Protein AF-0000000082379248 (afdb_homodimer)

Structure (mmCIF, N/CA/C/O backbone):
data_AF-0000000082379248-model_v1
#
loop_
_entity.id
_entity.type
_entity.pdbx_description
1 polymer 'Uncharacterized protein'
#
loop_
_atom_site.group_PDB
_atom_site.id
_atom_site.type_symbol
_atom_site.label_atom_id
_atom_site.label_alt_id
_atom_site.label_comp_id
_atom_site.label_asym_id
_atom_site.label_entity_id
_atom_site.label_seq_id
_atom_site.pdbx_PDB_ins_code
_atom_site.Cartn_x
_atom_site.Cartn_y
_atom_site.Cartn_z
_atom_site.occupancy
_atom_site.B_iso_or_equiv
_atom_site.auth_seq_id
_atom_site.auth_comp_id
_atom_site.auth_asym_id
_atom_site.auth_atom_id
_atom_site.pdbx_PDB_model_num
ATOM 1 N N . MET A 1 1 ? 7.043 -13.086 -3.545 1 47.09 1 MET A N 1
ATOM 2 C CA . MET A 1 1 ? 6.07 -12.195 -4.176 1 47.09 1 MET A CA 1
ATOM 3 C C . MET A 1 1 ? 4.898 -11.914 -3.238 1 47.09 1 MET A C 1
ATOM 5 O O . MET A 1 1 ? 4.379 -10.797 -3.201 1 47.09 1 MET A O 1
ATOM 9 N N . MET A 1 2 ? 4.715 -12.766 -2.354 1 65 2 MET A N 1
ATOM 10 C CA . MET A 1 2 ? 3.518 -12.797 -1.521 1 65 2 MET A CA 1
ATOM 11 C C . MET A 1 2 ? 3.549 -11.688 -0.476 1 65 2 MET A C 1
ATOM 13 O O . MET A 1 2 ? 2.584 -10.938 -0.331 1 65 2 MET A O 1
ATOM 17 N N . PRO A 1 3 ? 4.625 -11.523 -0.056 1 77.69 3 PRO A N 1
ATOM 18 C CA . PRO A 1 3 ? 4.609 -10.484 0.972 1 77.69 3 PRO A CA 1
ATOM 19 C C . PRO A 1 3 ? 4.426 -9.078 0.389 1 77.69 3 PRO A C 1
ATOM 21 O O . PRO A 1 3 ? 3.736 -8.25 0.983 1 77.69 3 PRO A O 1
ATOM 24 N N . TYR A 1 4 ? 4.812 -8.867 -0.821 1 87.56 4 TYR A N 1
ATOM 25 C CA . TYR A 1 4 ? 4.746 -7.566 -1.476 1 87.56 4 TYR A CA 1
ATOM 26 C C . TYR A 1 4 ? 3.301 -7.164 -1.753 1 87.56 4 TYR A C 1
ATOM 28 O O . TYR A 1 4 ? 2.891 -6.047 -1.442 1 87.56 4 TYR A O 1
ATOM 36 N N . VAL A 1 5 ? 2.525 -8.148 -2.141 1 91.19 5 VAL A N 1
ATOM 37 C CA . VAL A 1 5 ? 1.138 -7.879 -2.502 1 91.19 5 VAL A CA 1
ATOM 38 C C . VAL A 1 5 ? 0.341 -7.504 -1.255 1 91.19 5 VAL A C 1
ATOM 40 O O . VAL A 1 5 ? -0.488 -6.594 -1.29 1 91.19 5 VAL A O 1
ATOM 43 N N . VAL A 1 6 ? 0.658 -8.18 -0.212 1 94 6 VAL A N 1
ATOM 44 C CA . VAL A 1 6 ? -0.077 -7.961 1.03 1 94 6 VAL A CA 1
ATOM 45 C C . VAL A 1 6 ? 0.194 -6.555 1.555 1 94 6 VAL A C 1
ATOM 47 O O . VAL A 1 6 ? -0.718 -5.879 2.037 1 94 6 VAL A O 1
ATOM 50 N N . HIS A 1 7 ? 1.402 -6.145 1.441 1 96.25 7 HIS A N 1
ATOM 51 C CA . HIS A 1 7 ? 1.765 -4.816 1.925 1 96.25 7 HIS A CA 1
ATOM 52 C C . HIS A 1 7 ? 1.18 -3.725 1.032 1 96.25 7 HIS A C 1
ATOM 54 O O . HIS A 1 7 ? 0.817 -2.65 1.515 1 96.25 7 HIS A O 1
ATOM 60 N N . VAL A 1 8 ? 1.137 -3.992 -0.219 1 96.62 8 VAL A N 1
ATOM 61 C CA . VAL A 1 8 ? 0.514 -3.051 -1.146 1 96.62 8 VAL A CA 1
ATOM 62 C C . VAL A 1 8 ? -0.974 -2.92 -0.827 1 96.62 8 VAL A C 1
ATOM 64 O O . VAL A 1 8 ? -1.521 -1.815 -0.831 1 96.62 8 VAL A O 1
ATOM 67 N N . LEU A 1 9 ? -1.654 -4.062 -0.514 1 95.81 9 LEU A N 1
ATOM 68 C CA . LEU A 1 9 ? -3.07 -4.051 -0.166 1 95.81 9 LEU A CA 1
ATOM 69 C C . LEU A 1 9 ? -3.305 -3.299 1.141 1 95.81 9 LEU A C 1
ATOM 71 O O . LEU A 1 9 ? -4.32 -2.621 1.299 1 95.81 9 LEU A O 1
ATOM 75 N N . GLN A 1 10 ? -2.393 -3.42 2.043 1 96.25 10 GLN A N 1
ATOM 76 C CA . GLN A 1 10 ? -2.506 -2.707 3.312 1 96.25 10 GLN A CA 1
ATOM 77 C C . GLN A 1 10 ? -2.422 -1.198 3.105 1 96.25 10 GLN A C 1
ATOM 79 O O . GLN A 1 10 ? -3.141 -0.437 3.758 1 96.25 10 GLN A O 1
ATOM 84 N N . LEU A 1 11 ? -1.493 -0.799 2.184 1 97.06 11 LEU A N 1
ATOM 85 C CA . LEU A 1 11 ? -1.364 0.618 1.862 1 97.06 11 LEU A CA 1
ATOM 86 C C . LEU A 1 11 ? -2.66 1.159 1.265 1 97.06 11 LEU A C 1
ATOM 88 O O . LEU A 1 11 ? -3.119 2.238 1.646 1 97.06 11 LEU A O 1
ATOM 92 N N . ILE A 1 12 ? -3.258 0.431 0.427 1 96.5 12 ILE A N 1
ATOM 93 C CA . ILE A 1 12 ? -4.504 0.855 -0.204 1 96.5 12 ILE A CA 1
ATOM 94 C C . ILE A 1 12 ? -5.605 0.955 0.847 1 96.5 12 ILE A C 1
ATOM 96 O O . ILE A 1 12 ? -6.406 1.894 0.83 1 96.5 12 ILE A O 1
ATOM 100 N N . ASP A 1 13 ? -5.668 0.001 1.715 1 96 13 ASP A N 1
ATOM 101 C CA . ASP A 1 13 ? -6.68 -0.041 2.77 1 96 13 ASP A CA 1
ATOM 102 C C . ASP A 1 13 ? -6.609 1.207 3.645 1 96 13 ASP A C 1
ATOM 104 O O . ASP A 1 13 ? -7.637 1.825 3.936 1 96 13 ASP A O 1
ATOM 108 N N . VAL A 1 14 ? -5.367 1.603 4.055 1 95.06 14 VAL A N 1
ATOM 109 C CA . VAL A 1 14 ? -5.207 2.723 4.977 1 95.06 14 VAL A CA 1
ATOM 110 C C . VAL A 1 14 ? -5.434 4.039 4.234 1 95.06 14 VAL A C 1
ATOM 112 O O . VAL A 1 14 ? -5.863 5.031 4.832 1 95.06 14 VAL A O 1
ATOM 115 N N . VAL A 1 15 ? -5.234 4.109 2.916 1 94.94 15 VAL A N 1
ATOM 116 C CA . VAL A 1 15 ? -5.531 5.281 2.098 1 94.94 15 VAL A CA 1
ATOM 117 C C . VAL A 1 15 ? -7.031 5.566 2.131 1 94.94 15 VAL A C 1
ATOM 119 O O . VAL A 1 15 ? -7.449 6.719 2.266 1 94.94 15 VAL A O 1
ATOM 122 N N . PHE A 1 16 ? -7.781 4.488 2.057 1 91.12 16 PHE A N 1
ATOM 123 C CA . PHE A 1 16 ? -9.227 4.652 2.002 1 91.12 16 PHE A CA 1
ATOM 124 C C . PHE A 1 16 ? -9.789 4.953 3.387 1 91.12 16 PHE A C 1
ATOM 126 O O . PHE A 1 16 ? -10.867 5.543 3.512 1 91.12 16 PHE A O 1
ATOM 133 N N . LYS A 1 17 ? -9.078 4.59 4.332 1 92 17 LYS A N 1
ATOM 134 C CA . LYS A 1 17 ? -9.508 4.871 5.699 1 92 17 LYS A CA 1
ATOM 135 C C . LYS A 1 17 ? -9.203 6.316 6.086 1 92 17 LYS A C 1
ATOM 137 O O . LYS A 1 17 ? -9.82 6.859 7.004 1 92 17 LYS A O 1
ATOM 142 N N . ASP A 1 18 ? -8.234 6.855 5.391 1 91.56 18 ASP A N 1
ATOM 143 C CA . ASP A 1 18 ? -7.859 8.234 5.672 1 91.56 18 ASP A CA 1
ATOM 144 C C . ASP A 1 18 ? -8.883 9.211 5.09 1 91.56 18 ASP A C 1
ATOM 146 O O . ASP A 1 18 ? -8.906 9.445 3.881 1 91.56 18 ASP A O 1
ATOM 150 N N . LYS A 1 19 ? -9.688 9.781 5.805 1 81.94 19 LYS A N 1
ATOM 151 C CA . LYS A 1 19 ? -10.75 10.68 5.387 1 81.94 19 LYS A CA 1
ATOM 152 C C . LYS A 1 19 ? -10.195 12.055 5.02 1 81.94 19 LYS A C 1
ATOM 154 O O . LYS A 1 19 ? -10.852 12.828 4.32 1 81.94 19 LYS A O 1
ATOM 159 N N . ASN A 1 20 ? -9 12.297 5.422 1 83.69 20 ASN A N 1
ATOM 160 C CA . ASN A 1 20 ? -8.383 13.594 5.16 1 83.69 20 ASN A CA 1
ATOM 161 C C . ASN A 1 20 ? -7.402 13.531 3.996 1 83.69 20 ASN A C 1
ATOM 163 O O . ASN A 1 20 ? -6.766 14.523 3.654 1 83.69 20 ASN A O 1
ATOM 167 N N . GLY A 1 21 ? -7.414 12.406 3.463 1 85.19 21 GLY A N 1
ATOM 168 C CA . GLY A 1 21 ? -6.473 12.227 2.371 1 85.19 21 GLY A CA 1
ATOM 169 C C . GLY A 1 21 ? -6.863 12.984 1.114 1 85.19 21 GLY A C 1
ATOM 170 O O . GLY A 1 21 ? -8.047 13.133 0.815 1 85.19 21 GLY A O 1
ATOM 171 N N . ASP A 1 22 ? -5.855 13.375 0.367 1 88.12 22 ASP A N 1
ATOM 172 C CA . ASP A 1 22 ? -6.043 14.055 -0.912 1 88.12 22 ASP A CA 1
ATOM 173 C C . ASP A 1 22 ? -6.668 13.117 -1.943 1 88.12 22 ASP A C 1
ATOM 175 O O . ASP A 1 22 ? -6.395 11.914 -1.941 1 88.12 22 ASP A O 1
ATOM 179 N N . GLU A 1 23 ? -7.398 13.719 -2.703 1 88.5 23 GLU A N 1
ATOM 180 C CA . GLU A 1 23 ? -8.023 12.969 -3.789 1 88.5 23 GLU A CA 1
ATOM 181 C C . GLU A 1 23 ? -6.98 12.312 -4.684 1 88.5 23 GLU A C 1
ATOM 183 O O . GLU A 1 23 ? -7.207 11.211 -5.203 1 88.5 23 GLU A O 1
ATOM 188 N N . GLY A 1 24 ? -5.844 13 -4.879 1 92.12 24 GLY A N 1
ATOM 189 C CA . GLY A 1 24 ? -4.758 12.461 -5.68 1 92.12 24 GLY A CA 1
ATOM 190 C C . GLY A 1 24 ? -4.238 11.133 -5.16 1 92.12 24 GLY A C 1
ATOM 191 O O . GLY A 1 24 ? -3.861 10.258 -5.941 1 92.12 24 GLY A O 1
ATOM 192 N N . VAL A 1 25 ? -4.293 10.984 -3.887 1 94.12 25 VAL A N 1
ATOM 193 C CA . VAL A 1 25 ? -3.832 9.75 -3.26 1 94.12 25 VAL A CA 1
ATOM 194 C C . VAL A 1 25 ? -4.84 8.633 -3.518 1 94.12 25 VAL A C 1
ATOM 196 O O . VAL A 1 25 ? -4.457 7.52 -3.885 1 94.12 25 VAL A O 1
ATOM 199 N N . THR A 1 26 ? -6.117 8.906 -3.336 1 92.44 26 THR A N 1
ATOM 200 C CA . THR A 1 26 ? -7.184 7.93 -3.555 1 92.44 26 THR A CA 1
ATOM 201 C C . THR A 1 26 ? -7.207 7.473 -5.012 1 92.44 26 THR A C 1
ATOM 203 O O . THR A 1 26 ? -7.359 6.281 -5.289 1 92.44 26 THR A O 1
ATOM 206 N N . LYS A 1 27 ? -7.027 8.352 -5.934 1 92.12 27 LYS A N 1
ATOM 207 C CA . LYS A 1 27 ? -7.008 8.039 -7.359 1 92.12 27 LYS A CA 1
ATOM 208 C C . LYS A 1 27 ? -5.832 7.125 -7.703 1 92.12 27 LYS A C 1
ATOM 210 O O . LYS A 1 27 ? -5.984 6.168 -8.469 1 92.12 27 LYS A O 1
ATOM 215 N N . ALA A 1 28 ? -4.684 7.473 -7.25 1 94.81 28 ALA A N 1
ATOM 216 C CA . ALA A 1 28 ? -3.498 6.648 -7.469 1 94.81 28 ALA A CA 1
ATOM 217 C C . ALA A 1 28 ? -3.688 5.246 -6.891 1 94.81 28 ALA A C 1
ATOM 219 O O . ALA A 1 28 ? -3.225 4.262 -7.465 1 94.81 28 ALA A O 1
ATOM 220 N N . ALA A 1 29 ? -4.379 5.156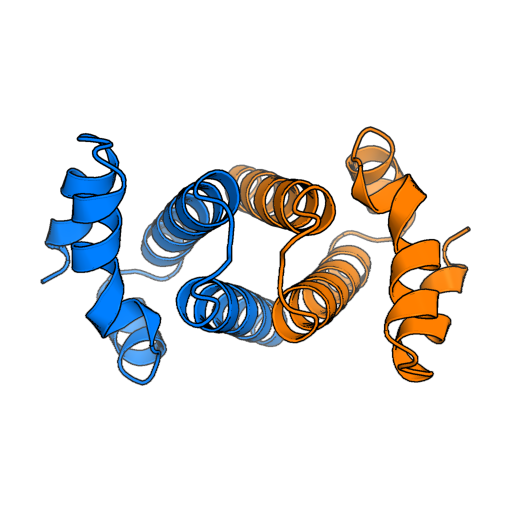 -5.691 1 95.44 29 ALA A N 1
ATOM 221 C CA . ALA A 1 29 ? -4.641 3.869 -5.055 1 95.44 29 ALA A CA 1
ATOM 222 C C . ALA A 1 29 ? -5.574 3.016 -5.906 1 95.44 29 ALA A C 1
ATOM 224 O O . ALA A 1 29 ? -5.398 1.801 -6.008 1 95.44 29 ALA A O 1
ATOM 225 N N . VAL A 1 30 ? -6.551 3.619 -6.52 1 92.94 30 VAL A N 1
ATOM 226 C CA . VAL A 1 30 ? -7.512 2.924 -7.371 1 92.94 30 VAL A CA 1
ATOM 227 C C . VAL A 1 30 ? -6.797 2.35 -8.594 1 92.94 30 VAL A C 1
ATOM 229 O O . VAL A 1 30 ? -7.113 1.244 -9.039 1 92.94 30 VAL A O 1
ATOM 232 N N . VAL A 1 31 ? -5.918 3.086 -9.148 1 93.12 31 VAL A N 1
ATOM 233 C CA . VAL A 1 31 ? -5.145 2.641 -10.305 1 93.12 31 VAL A CA 1
ATOM 234 C C . VAL A 1 31 ? -4.328 1.404 -9.938 1 93.12 31 VAL A C 1
ATOM 236 O O . VAL A 1 31 ? -4.262 0.444 -10.703 1 93.12 31 VAL A O 1
ATOM 239 N N . VAL A 1 32 ? -3.742 1.363 -8.789 1 95 32 VAL A N 1
ATOM 240 C CA . VAL A 1 32 ? -2.953 0.229 -8.312 1 95 32 VAL A CA 1
ATOM 241 C C . VAL A 1 32 ? -3.865 -0.975 -8.086 1 95 32 VAL A C 1
ATOM 243 O O . VAL A 1 32 ? -3.494 -2.109 -8.398 1 95 32 VAL A O 1
ATOM 246 N N . MET A 1 33 ? -5.004 -0.677 -7.562 1 93.5 33 MET A N 1
ATOM 247 C CA . MET A 1 33 ? -5.977 -1.744 -7.344 1 93.5 33 MET A CA 1
ATOM 248 C C . MET A 1 33 ? -6.359 -2.412 -8.656 1 93.5 33 MET A C 1
ATOM 250 O O . MET A 1 33 ? -6.469 -3.639 -8.727 1 93.5 33 MET A O 1
ATOM 254 N N . ASP A 1 34 ? -6.582 -1.642 -9.57 1 91.56 34 ASP A N 1
ATOM 255 C CA . ASP A 1 34 ? -6.914 -2.146 -10.898 1 91.56 34 ASP A CA 1
ATOM 256 C C . ASP A 1 34 ? -5.797 -3.033 -11.445 1 91.56 34 ASP A C 1
ATOM 258 O O . ASP A 1 34 ? -6.062 -4.07 -12.055 1 91.56 34 ASP A O 1
ATOM 262 N N . ASP A 1 35 ? -4.562 -2.59 -11.281 1 92.94 35 ASP A N 1
ATOM 263 C CA . ASP A 1 35 ? -3.42 -3.385 -11.711 1 92.94 35 ASP A CA 1
ATOM 264 C C . ASP A 1 35 ? -3.379 -4.73 -10.992 1 92.94 35 ASP A C 1
ATOM 266 O O . ASP A 1 35 ? -3.025 -5.75 -11.586 1 92.94 35 ASP A O 1
ATOM 270 N N . LEU A 1 36 ? -3.689 -4.773 -9.703 1 92.5 36 LEU A N 1
ATOM 271 C CA . LEU A 1 36 ? -3.678 -5.996 -8.906 1 92.5 36 LEU A CA 1
ATOM 272 C C . LEU A 1 36 ? -4.742 -6.973 -9.398 1 92.5 36 LEU A C 1
ATOM 274 O O . LEU A 1 36 ? -4.5 -8.18 -9.469 1 92.5 36 LEU A O 1
ATOM 278 N N . VAL A 1 37 ? -5.906 -6.426 -9.703 1 91.44 37 VAL A N 1
ATOM 279 C CA . VAL A 1 37 ? -6.98 -7.27 -10.219 1 91.44 37 VAL A CA 1
ATOM 280 C C . VAL A 1 37 ? -6.562 -7.887 -11.547 1 91.4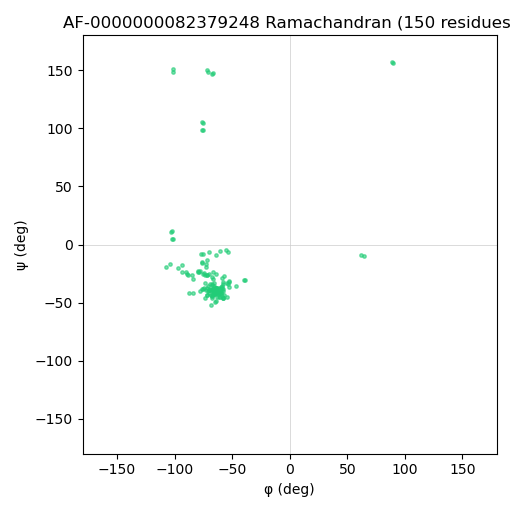4 37 VAL A C 1
ATOM 282 O O . VAL A 1 37 ? -6.891 -9.039 -11.836 1 91.44 37 VAL A O 1
ATOM 285 N N . ASP A 1 38 ? -5.809 -7.055 -12.367 1 92.56 38 ASP A N 1
ATOM 286 C CA . ASP A 1 38 ? -5.348 -7.52 -13.672 1 92.56 38 ASP A CA 1
ATOM 287 C C . ASP A 1 38 ? -4.305 -8.625 -13.531 1 92.56 38 ASP A C 1
ATOM 289 O O . ASP A 1 38 ? -4.25 -9.539 -14.344 1 92.56 38 ASP A O 1
ATOM 293 N N . VAL A 1 39 ? -3.504 -8.547 -12.516 1 89.25 39 VAL A N 1
ATOM 294 C CA . VAL A 1 39 ? -2.393 -9.469 -12.336 1 89.25 39 VAL A CA 1
ATOM 295 C C . VAL A 1 39 ? -2.873 -10.711 -11.586 1 89.25 39 VAL A C 1
ATOM 297 O O . VAL A 1 39 ? -2.502 -11.836 -11.938 1 89.25 39 VAL A O 1
ATOM 300 N N . LEU A 1 40 ? -3.65 -10.586 -10.617 1 90.12 40 LEU A N 1
ATOM 301 C CA . LEU A 1 40 ? -4.051 -11.672 -9.734 1 90.12 40 LEU A CA 1
ATOM 302 C C . LEU A 1 40 ? -5.289 -12.383 -10.281 1 90.12 40 LEU A C 1
ATOM 304 O O . LEU A 1 40 ? -5.504 -13.562 -10 1 90.12 40 LEU A O 1
ATOM 308 N N . GLY A 1 41 ? -6.117 -11.711 -11.07 1 92 41 GLY A N 1
ATOM 309 C CA . GLY A 1 41 ? -7.402 -12.242 -11.5 1 92 41 GLY A CA 1
ATOM 310 C C . GLY A 1 41 ? -8.539 -11.898 -10.555 1 92 41 GLY A C 1
ATOM 311 O O . GLY A 1 41 ? -8.312 -11.648 -9.367 1 92 41 GLY A O 1
ATOM 312 N N . PRO A 1 42 ? -9.734 -11.914 -11.148 1 90.44 42 PRO A N 1
ATOM 313 C CA . PRO A 1 42 ? -10.906 -11.484 -10.375 1 90.44 42 PRO A CA 1
ATOM 314 C C . PRO A 1 42 ? -11.188 -12.391 -9.18 1 90.44 42 PRO A C 1
ATOM 316 O O . PRO A 1 42 ? -11.594 -11.914 -8.117 1 90.44 42 PRO A O 1
ATOM 319 N N . ASN A 1 43 ? -10.992 -13.703 -9.328 1 92.38 43 ASN A N 1
ATOM 320 C CA . ASN A 1 43 ? -11.32 -14.641 -8.266 1 92.38 43 ASN A CA 1
ATOM 321 C C . ASN A 1 43 ? -10.398 -14.469 -7.059 1 92.38 43 ASN A C 1
ATOM 323 O O . ASN A 1 43 ? -10.867 -14.383 -5.922 1 92.38 43 ASN A O 1
ATOM 327 N N . ILE A 1 44 ? -9.156 -14.328 -7.258 1 91.62 44 ILE A N 1
ATOM 328 C CA . ILE A 1 44 ? -8.18 -14.172 -6.184 1 91.62 44 ILE A CA 1
ATOM 329 C C . ILE A 1 44 ? -8.344 -12.797 -5.543 1 91.62 44 ILE A C 1
ATOM 331 O O . ILE A 1 44 ? -8.219 -12.656 -4.324 1 91.62 44 ILE A O 1
ATOM 335 N N . SER A 1 45 ? -8.586 -11.75 -6.371 1 91 45 SER A N 1
ATOM 336 C CA . SER A 1 45 ? -8.727 -10.383 -5.883 1 91 45 SER A CA 1
ATOM 337 C C . SER A 1 45 ? -9.898 -10.25 -4.922 1 91 45 SER A C 1
ATOM 339 O O . SER A 1 45 ? -9.812 -9.539 -3.918 1 91 45 SER A O 1
ATOM 341 N N . ILE A 1 46 ? -10.945 -10.977 -5.234 1 89.56 46 ILE A N 1
ATOM 342 C CA . ILE A 1 46 ? -12.125 -10.914 -4.383 1 89.56 46 ILE A CA 1
ATOM 343 C C . ILE A 1 46 ? -11.805 -11.484 -3.006 1 89.56 46 ILE A C 1
ATOM 345 O O . ILE A 1 46 ? -12.25 -10.961 -1.986 1 89.56 46 ILE A O 1
ATOM 349 N N . MET A 1 47 ? -11.07 -12.477 -2.965 1 92.56 47 MET A N 1
ATOM 350 C CA . MET A 1 47 ? -10.688 -13.125 -1.714 1 92.56 47 MET A CA 1
ATOM 351 C C . MET A 1 47 ? -9.789 -12.219 -0.884 1 92.56 47 MET A C 1
ATOM 353 O O . MET A 1 47 ? -9.906 -12.172 0.342 1 92.56 47 MET A O 1
ATOM 357 N N . LEU A 1 48 ? -9.008 -11.492 -1.501 1 91.12 48 LEU A N 1
ATOM 358 C CA . LEU A 1 48 ? -8.031 -10.648 -0.813 1 91.12 48 LEU A CA 1
ATOM 359 C C . LEU A 1 48 ? -8.664 -9.336 -0.378 1 91.12 48 LEU A C 1
ATOM 361 O O . LEU A 1 48 ? -8.266 -8.758 0.64 1 91.12 48 LEU A O 1
ATOM 365 N N . PHE A 1 49 ? -9.633 -8.906 -1.135 1 90.75 49 PHE A N 1
ATOM 366 C CA . PHE A 1 49 ? -10.203 -7.586 -0.917 1 90.75 49 PHE A CA 1
ATOM 367 C C . PHE A 1 49 ? -11.367 -7.652 0.062 1 90.75 49 PHE A C 1
ATOM 369 O O . PHE A 1 49 ? -11.734 -6.641 0.668 1 90.75 49 PHE A O 1
ATOM 376 N N . LYS A 1 50 ? -11.984 -8.805 0.173 1 88.75 50 LYS A N 1
ATOM 377 C CA . LYS A 1 50 ? -13.273 -8.953 0.833 1 88.75 50 LYS A CA 1
ATOM 378 C C . LYS A 1 50 ? -13.25 -8.359 2.238 1 88.75 50 LYS A C 1
ATOM 380 O O . LYS A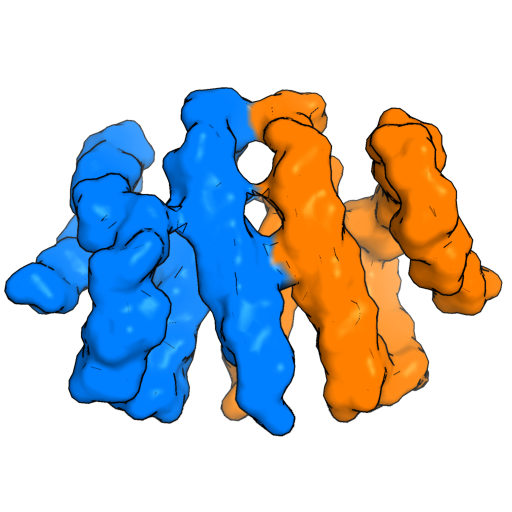 1 50 ? -14.234 -7.777 2.691 1 88.75 50 LYS A O 1
ATOM 385 N N . ASP A 1 51 ? -12.117 -8.367 2.971 1 89.88 51 ASP A N 1
ATOM 386 C CA . ASP A 1 51 ? -12.062 -7.902 4.352 1 89.88 51 ASP A CA 1
ATOM 387 C C . ASP A 1 51 ? -11.43 -6.516 4.438 1 89.88 51 ASP A C 1
ATOM 389 O O . ASP A 1 51 ? -11.273 -5.961 5.527 1 89.88 51 ASP A O 1
ATOM 393 N N . ARG A 1 52 ? -11.258 -5.914 3.373 1 89.94 52 ARG A N 1
ATOM 394 C CA . ARG A 1 52 ? -10.586 -4.617 3.35 1 89.94 52 ARG A CA 1
ATOM 395 C C . ARG A 1 52 ? -11.594 -3.479 3.232 1 89.94 52 ARG A C 1
ATOM 397 O O . ARG A 1 52 ? -12.664 -3.645 2.635 1 89.94 52 ARG A O 1
ATOM 404 N N . THR A 1 53 ? -11.219 -2.314 3.791 1 88.19 53 THR A N 1
ATOM 405 C CA . THR A 1 53 ? -12.102 -1.149 3.83 1 88.19 53 THR A CA 1
ATOM 406 C C . THR A 1 53 ? -12.406 -0.656 2.418 1 88.19 53 THR A C 1
ATOM 408 O O . THR A 1 53 ? -13.523 -0.214 2.137 1 88.19 53 THR A O 1
ATOM 411 N N . PHE A 1 54 ? -11.461 -0.731 1.645 1 87.75 54 PHE A N 1
ATOM 412 C CA . PHE A 1 54 ? -11.648 -0.161 0.315 1 87.75 54 PHE A CA 1
ATOM 413 C C . PHE A 1 54 ? -12.68 -0.955 -0.473 1 87.75 54 PHE A C 1
ATOM 415 O O . PHE A 1 54 ? -13.258 -0.446 -1.436 1 87.75 54 PHE A O 1
ATOM 422 N N . HIS A 1 55 ? -12.844 -2.172 -0.276 1 84.75 55 HIS A N 1
ATOM 423 C CA . HIS A 1 55 ? -13.82 -3.008 -0.959 1 84.75 55 HIS A CA 1
ATOM 424 C C . HIS A 1 55 ? -15.219 -2.406 -0.869 1 84.75 55 HIS A C 1
ATOM 426 O O . HIS A 1 55 ? -16 -2.492 -1.819 1 84.75 55 HIS A O 1
ATOM 432 N N . THR A 1 56 ? -15.508 -1.79 0.293 1 81.75 56 THR A N 1
ATOM 433 C CA . THR A 1 56 ? -16.828 -1.22 0.529 1 81.75 56 THR A CA 1
ATOM 434 C C . THR A 1 56 ? -16.859 0.259 0.154 1 81.75 56 THR A C 1
ATOM 436 O O . THR A 1 56 ? -17.906 0.796 -0.201 1 81.75 56 THR A O 1
ATOM 439 N N . GLU A 1 57 ? -15.758 0.839 0.041 1 80.31 57 GLU A N 1
ATOM 440 C CA . GLU A 1 57 ? -15.734 2.297 -0.038 1 80.31 57 GLU A CA 1
ATOM 441 C C . GLU A 1 57 ? -15.398 2.766 -1.45 1 80.31 57 GLU A C 1
ATOM 443 O O . GLU A 1 57 ? -15.672 3.912 -1.812 1 80.31 57 GLU A O 1
ATOM 448 N N . ILE A 1 58 ? -14.891 2.059 -2.207 1 77.38 58 ILE A N 1
ATOM 449 C CA . ILE A 1 58 ? -14.352 2.422 -3.514 1 77.38 58 ILE A CA 1
ATOM 450 C C . ILE A 1 58 ? -15.43 3.121 -4.34 1 77.38 58 ILE A C 1
ATOM 452 O O . ILE A 1 58 ? -15.156 4.117 -5.016 1 77.38 58 ILE A O 1
ATOM 456 N N . LEU A 1 59 ? -16.547 2.592 -4.324 1 69.12 59 LEU A N 1
ATOM 457 C CA . LEU A 1 59 ? -17.641 3.166 -5.102 1 69.12 59 LEU A CA 1
ATOM 458 C C . LEU A 1 59 ? -18.016 4.551 -4.578 1 69.12 59 LEU A C 1
ATOM 460 O O . LEU A 1 59 ? -18.281 5.461 -5.359 1 69.12 59 LEU A O 1
ATOM 464 N N . GLY A 1 60 ? -17.922 4.543 -3.414 1 71.06 60 GLY A N 1
ATOM 465 C CA . GLY A 1 60 ? -18.234 5.836 -2.826 1 71.06 60 GLY A CA 1
ATOM 466 C C . GLY A 1 60 ? -17.219 6.906 -3.152 1 71.06 60 GLY A C 1
ATOM 467 O O . GLY A 1 60 ? -17.578 8.039 -3.479 1 71.06 60 GLY A O 1
ATOM 468 N N . GLU A 1 61 ? -16.172 6.488 -3.051 1 67.94 61 GLU A N 1
ATOM 469 C CA . GLU A 1 61 ? -15.102 7.438 -3.334 1 67.94 61 GLU A CA 1
ATOM 470 C C . GLU A 1 61 ? -15.062 7.809 -4.812 1 67.94 61 GLU A C 1
ATOM 472 O O . GLU A 1 61 ? -14.773 8.953 -5.164 1 67.94 61 GLU A O 1
ATOM 477 N N . CYS A 1 62 ? -15.031 6.875 -5.543 1 62 62 CYS A N 1
ATOM 478 C CA . CYS A 1 62 ? -15.117 7.125 -6.977 1 62 62 CYS A CA 1
ATOM 479 C C . CYS A 1 62 ? -16.25 8.102 -7.293 1 62 62 CYS A C 1
ATOM 481 O O . CYS A 1 62 ? -16.094 8.953 -8.172 1 62 62 CYS A O 1
ATOM 483 N N . PHE A 1 63 ? -17.266 7.992 -6.57 1 61.12 63 PHE A N 1
ATOM 484 C CA . PHE A 1 63 ? -18.391 8.891 -6.75 1 61.12 63 PHE A CA 1
ATOM 485 C C . PHE A 1 63 ? -18.062 10.281 -6.219 1 61.12 63 PHE A C 1
ATOM 487 O O . PHE A 1 63 ? -18.484 11.289 -6.797 1 61.12 63 PHE A O 1
ATOM 494 N N . ARG A 1 64 ? -17.359 10.188 -5.309 1 63.25 64 ARG A N 1
ATOM 495 C CA . ARG A 1 64 ? -17.047 11.469 -4.684 1 63.25 64 ARG A CA 1
ATOM 496 C C . ARG A 1 64 ? -16 12.234 -5.492 1 63.25 64 ARG A C 1
ATOM 498 O O . ARG A 1 64 ? -15.961 13.461 -5.457 1 63.25 64 ARG A O 1
ATOM 505 N N . SER A 1 65 ? -15.18 11.625 -5.914 1 61.06 65 SER A N 1
ATOM 506 C CA . SER A 1 65 ? -14.117 12.289 -6.668 1 61.06 65 SER A CA 1
ATOM 507 C C . SER A 1 65 ? -14.664 12.93 -7.938 1 61.06 65 SER A C 1
ATOM 509 O O . SER A 1 65 ? -14.023 13.82 -8.516 1 61.06 65 SER A O 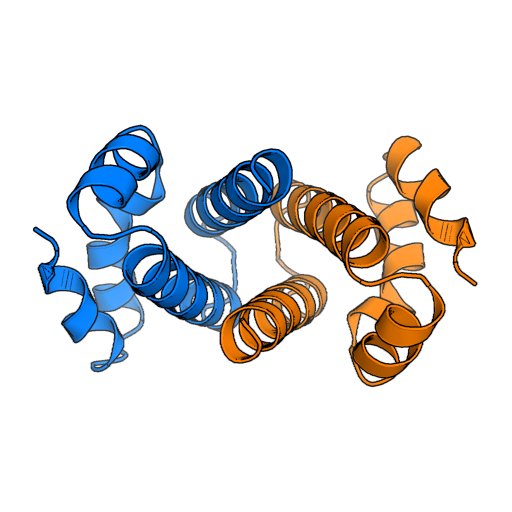1
ATOM 511 N N . GLY A 1 66 ? -15.773 12.656 -8.18 1 57.81 66 GLY A N 1
ATOM 512 C CA . GLY A 1 66 ? -16.328 13.211 -9.406 1 57.81 66 GLY A CA 1
ATOM 513 C C . GLY A 1 66 ? -15.648 12.688 -10.656 1 57.81 66 GLY A C 1
ATOM 514 O O . GLY A 1 66 ? -15.883 13.211 -11.75 1 57.81 66 GLY A O 1
ATOM 515 N N . ASP A 1 67 ? -14.68 12.078 -10.438 1 51 67 ASP A N 1
ATOM 516 C CA . ASP A 1 67 ? -13.938 11.625 -11.609 1 51 67 ASP A CA 1
ATOM 517 C C . ASP A 1 67 ? -14.633 10.438 -12.273 1 51 67 ASP A C 1
ATOM 519 O O . ASP A 1 67 ? -14.922 9.438 -11.617 1 51 67 ASP A O 1
ATOM 523 N N . ALA A 1 68 ? -15.359 10.609 -13.258 1 47.72 68 ALA A N 1
ATOM 524 C CA . ALA A 1 68 ? -16.062 9.68 -14.141 1 47.72 68 ALA A CA 1
ATOM 525 C C . ALA A 1 68 ? -15.195 8.453 -14.438 1 47.72 68 ALA A C 1
ATOM 527 O O . ALA A 1 68 ? -15.719 7.391 -14.773 1 47.72 68 ALA A O 1
ATOM 528 N N . GLN A 1 69 ? -13.969 8.562 -14.461 1 46.19 69 GLN A N 1
ATOM 529 C CA . GLN A 1 69 ? -13.109 7.445 -14.844 1 46.19 69 GLN A CA 1
ATOM 530 C C . GLN A 1 69 ? -13.07 6.379 -13.758 1 46.19 69 GLN A C 1
ATOM 532 O O . GLN A 1 69 ? -12.961 5.188 -14.055 1 46.19 69 GLN A O 1
ATOM 537 N N . LEU A 1 70 ? -13.039 6.68 -12.617 1 46.22 70 LEU A N 1
ATOM 538 C CA . LEU A 1 70 ? -13.062 5.715 -11.523 1 46.22 70 LEU A CA 1
ATOM 539 C C . LEU A 1 70 ? -14.375 4.941 -11.508 1 46.22 70 LEU A C 1
ATOM 541 O O . LEU A 1 70 ? -14.445 3.838 -10.969 1 46.22 70 LEU A O 1
ATOM 545 N N . LYS A 1 71 ? -15.344 5.48 -12 1 42.78 71 LYS A N 1
ATOM 546 C CA . LYS A 1 71 ? -16.656 4.828 -12.078 1 42.78 71 LYS A CA 1
ATOM 547 C C . LYS A 1 71 ? -16.562 3.5 -12.828 1 42.78 71 LYS A C 1
ATOM 549 O O . LYS A 1 71 ? -17.422 2.633 -12.672 1 42.78 71 LYS A O 1
ATOM 554 N N . GLU A 1 72 ? -15.656 3.473 -13.617 1 40.59 72 GLU A N 1
ATOM 555 C CA . GLU A 1 72 ? -15.602 2.258 -14.43 1 40.59 72 GLU A CA 1
ATOM 556 C C . GLU A 1 72 ? -15.141 1.063 -13.594 1 40.59 72 GLU A C 1
ATOM 558 O O . GLU A 1 72 ? -15.242 -0.083 -14.039 1 40.59 72 GLU A O 1
ATOM 563 N N . THR A 1 73 ? -14.414 1.334 -12.594 1 38.06 73 THR A N 1
ATOM 564 C CA . THR A 1 73 ? -13.922 0.209 -11.812 1 38.06 73 THR A CA 1
ATOM 565 C C . THR A 1 73 ? -15.047 -0.407 -10.984 1 38.06 73 THR A C 1
ATOM 567 O O . THR A 1 73 ? -14.836 -1.401 -10.281 1 38.06 73 THR A O 1
ATOM 570 N N . ALA A 1 74 ? -16.094 0.325 -10.789 1 38.72 74 ALA A N 1
ATOM 571 C CA . ALA A 1 74 ? -17.203 -0.168 -9.984 1 38.72 74 ALA A CA 1
ATOM 572 C C . ALA A 1 74 ? -17.688 -1.521 -10.5 1 38.72 74 ALA A C 1
ATOM 574 O O . ALA A 1 74 ? -18.656 -2.084 -9.969 1 38.72 74 ALA A O 1
ATOM 575 N N . THR A 1 75 ? -17.141 -1.883 -11.562 1 36.97 75 THR A N 1
ATOM 576 C CA . THR A 1 75 ? -17.875 -3.031 -12.07 1 36.97 75 THR A CA 1
ATOM 577 C C . THR A 1 75 ? -17.547 -4.289 -11.273 1 36.97 75 THR A C 1
ATOM 579 O O . THR A 1 75 ? -17.906 -5.395 -11.672 1 36.97 75 THR A O 1
ATOM 582 N N . TRP A 1 76 ? -16.641 -4.086 -10.508 1 33.12 76 TRP A N 1
ATOM 583 C CA . TRP A 1 76 ? -16.375 -5.391 -9.906 1 33.12 76 TRP A CA 1
ATOM 584 C C . TRP A 1 76 ? -17.516 -5.805 -8.984 1 33.12 76 TRP A C 1
ATOM 586 O O . TRP A 1 76 ? -17.453 -6.859 -8.344 1 33.12 76 TRP A O 1
ATOM 596 N N . THR A 1 77 ? -18.469 -5.043 -8.703 1 30.55 77 THR A N 1
ATOM 597 C CA . THR A 1 77 ? -19.594 -5.695 -8.031 1 30.55 77 THR A CA 1
ATOM 598 C C . THR A 1 77 ? -20.422 -6.508 -9.023 1 30.55 77 THR A C 1
ATOM 600 O O . THR A 1 77 ? -20.531 -6.148 -10.195 1 30.55 77 THR A O 1
ATOM 603 N N . MET B 1 1 ? 4.949 -6.781 -15.75 1 47.47 1 MET B N 1
ATOM 604 C CA . MET B 1 1 ? 5.344 -6.453 -14.383 1 47.47 1 MET B CA 1
ATOM 605 C C . MET B 1 1 ? 5.68 -4.973 -14.258 1 47.47 1 MET B C 1
ATOM 607 O O . MET B 1 1 ? 5.375 -4.348 -13.234 1 47.47 1 MET B O 1
ATOM 611 N N . MET B 1 2 ? 5.98 -4.406 -15.258 1 65 2 MET B N 1
ATOM 612 C CA . MET B 1 2 ? 6.574 -3.074 -15.312 1 65 2 MET B CA 1
ATOM 613 C C . MET B 1 2 ? 5.527 -1.999 -15.055 1 65 2 MET B C 1
ATOM 615 O O . MET B 1 2 ? 5.73 -1.113 -14.219 1 65 2 MET B O 1
ATOM 619 N N . PRO B 1 3 ? 4.52 -2.266 -15.555 1 77.44 3 PRO B N 1
ATOM 620 C CA . PRO B 1 3 ? 3.555 -1.189 -15.32 1 77.44 3 PRO B CA 1
ATOM 621 C C . PRO B 1 3 ? 3.066 -1.142 -13.875 1 77.44 3 PRO B C 1
ATOM 623 O O . PRO B 1 3 ? 2.863 -0.056 -13.328 1 77.44 3 PRO B O 1
ATOM 626 N N . TYR B 1 4 ? 3.09 -2.221 -13.219 1 87.62 4 TYR B N 1
ATOM 627 C CA . TYR B 1 4 ? 2.598 -2.324 -11.844 1 87.62 4 TYR B CA 1
ATOM 628 C C . TYR B 1 4 ? 3.514 -1.581 -10.883 1 87.62 4 TYR B C 1
ATOM 630 O O . TYR B 1 4 ? 3.045 -0.798 -10.047 1 87.62 4 TYR B O 1
ATOM 638 N N . VAL B 1 5 ? 4.789 -1.739 -11.102 1 91.19 5 VAL B N 1
ATOM 639 C CA . VAL B 1 5 ? 5.77 -1.131 -10.211 1 91.19 5 VAL B CA 1
ATOM 640 C C . VAL B 1 5 ? 5.695 0.391 -10.328 1 91.19 5 VAL B C 1
ATOM 642 O O . VAL B 1 5 ? 5.781 1.1 -9.32 1 91.19 5 VAL B O 1
ATOM 645 N N . VAL B 1 6 ? 5.535 0.86 -11.516 1 93.81 6 VAL B N 1
ATOM 646 C CA . VAL B 1 6 ? 5.508 2.297 -11.773 1 93.81 6 VAL B CA 1
ATOM 647 C C . VAL B 1 6 ? 4.297 2.922 -11.086 1 93.81 6 VAL B C 1
ATOM 649 O O . VAL B 1 6 ? 4.391 4.016 -10.523 1 93.81 6 VAL B O 1
ATOM 652 N N . HIS B 1 7 ? 3.16 2.234 -11.156 1 96.25 7 HIS B N 1
ATOM 653 C CA . HIS B 1 7 ? 1.947 2.754 -10.531 1 96.25 7 HIS B CA 1
ATOM 654 C C . HIS B 1 7 ? 2.049 2.717 -9.016 1 96.25 7 HIS B C 1
ATOM 656 O O . HIS B 1 7 ? 1.511 3.594 -8.328 1 96.25 7 HIS B O 1
ATOM 662 N N . VAL B 1 8 ? 2.738 1.708 -8.508 1 96.56 8 VAL B N 1
ATOM 663 C CA . VAL B 1 8 ? 2.959 1.628 -7.066 1 96.56 8 VAL B CA 1
ATOM 664 C C . VAL B 1 8 ? 3.857 2.777 -6.617 1 96.56 8 VAL B C 1
ATOM 666 O O . VAL B 1 8 ? 3.605 3.402 -5.582 1 96.56 8 VAL B O 1
ATOM 669 N N . LEU B 1 9 ? 4.836 3.092 -7.438 1 95.75 9 LEU B N 1
ATOM 670 C CA . LEU B 1 9 ? 5.742 4.188 -7.121 1 95.75 9 LEU B CA 1
ATOM 671 C C . LEU B 1 9 ? 5.016 5.527 -7.176 1 95.75 9 LEU B C 1
ATOM 673 O O . LEU B 1 9 ? 5.305 6.43 -6.387 1 95.75 9 LEU B O 1
ATOM 677 N N . GLN B 1 10 ? 4.188 5.664 -8.055 1 96.06 10 GLN B N 1
ATOM 678 C CA . GLN B 1 10 ? 3.395 6.887 -8.164 1 96.06 10 GLN B CA 1
ATOM 679 C C . GLN B 1 10 ? 2.52 7.086 -6.926 1 96.06 10 GLN B C 1
ATOM 681 O O . GLN B 1 10 ? 2.363 8.211 -6.445 1 96.06 10 GLN B O 1
ATOM 686 N N . LEU B 1 11 ? 1.894 5.973 -6.461 1 97.06 11 LEU B N 1
ATOM 687 C CA . LEU B 1 11 ? 1.08 6.047 -5.25 1 97.06 11 LEU B CA 1
ATOM 688 C C . LEU B 1 11 ? 1.915 6.5 -4.059 1 97.06 11 LEU B C 1
ATOM 690 O O . LEU B 1 11 ? 1.485 7.355 -3.285 1 97.06 11 LEU B O 1
ATOM 694 N N . ILE B 1 12 ? 3.1 5.973 -3.967 1 96.5 12 ILE B N 1
ATOM 695 C CA . ILE B 1 12 ? 3.977 6.336 -2.859 1 96.5 12 ILE B CA 1
ATOM 696 C C . ILE B 1 12 ? 4.355 7.812 -2.967 1 96.5 12 ILE B C 1
ATOM 698 O O . ILE B 1 12 ? 4.395 8.523 -1.959 1 96.5 12 ILE B O 1
ATOM 702 N N . ASP B 1 13 ? 4.652 8.25 -4.121 1 95.88 13 ASP B N 1
ATOM 703 C CA . ASP B 1 13 ? 5.043 9.633 -4.375 1 95.88 13 ASP B CA 1
ATOM 704 C C . ASP B 1 13 ? 3.951 10.602 -3.922 1 95.88 13 ASP B C 1
ATOM 706 O O . ASP B 1 13 ? 4.234 11.594 -3.25 1 95.88 13 ASP B O 1
ATOM 710 N N . VAL B 1 14 ? 2.689 10.305 -4.277 1 95 14 VAL B N 1
ATOM 711 C CA . VAL B 1 14 ? 1.587 11.211 -3.975 1 95 14 VAL B CA 1
ATOM 712 C C . VAL B 1 14 ? 1.244 11.133 -2.488 1 95 14 VAL B C 1
ATOM 714 O O . VAL B 1 14 ? 0.772 12.109 -1.898 1 95 14 VAL B O 1
ATOM 717 N N . VAL B 1 15 ? 1.524 10.039 -1.76 1 94.94 15 VAL B N 1
ATOM 718 C CA . VAL B 1 15 ? 1.339 9.914 -0.319 1 94.94 15 VAL B CA 1
ATOM 719 C C . VAL B 1 15 ? 2.254 10.891 0.411 1 94.94 15 VAL B C 1
ATOM 721 O O . VAL B 1 15 ? 1.834 11.555 1.361 1 94.94 15 VAL B O 1
ATOM 724 N N . PHE B 1 16 ? 3.412 10.953 -0.166 1 91 16 PHE B N 1
ATOM 725 C CA . PHE B 1 16 ? 4.395 11.797 0.502 1 91 16 PHE B CA 1
ATOM 726 C C . PHE B 1 16 ? 4.148 13.266 0.182 1 91 16 PHE B C 1
ATOM 728 O O . PHE B 1 16 ? 4.543 14.148 0.948 1 91 16 PHE B O 1
ATOM 735 N N . LYS B 1 17 ? 3.545 13.5 -0.821 1 91.88 17 LYS B N 1
ATOM 736 C CA . LYS B 1 17 ? 3.209 14.867 -1.199 1 91.88 17 LYS B CA 1
ATOM 737 C C . LYS B 1 17 ? 2.006 15.383 -0.41 1 91.88 17 LYS B C 1
ATOM 739 O O . LYS B 1 17 ? 1.808 16.594 -0.283 1 91.88 17 LYS B O 1
ATOM 744 N N . ASP B 1 18 ? 1.211 14.422 0.07 1 91.19 18 ASP B N 1
ATOM 745 C CA . ASP B 1 18 ? 0.029 14.797 0.841 1 91.19 18 ASP B CA 1
ATOM 746 C C . ASP B 1 18 ? 0.409 15.219 2.258 1 91.19 18 ASP B C 1
ATOM 748 O O . ASP B 1 18 ? 0.718 14.375 3.102 1 91.19 18 ASP B O 1
ATOM 752 N N . LYS B 1 19 ? 0.376 16.406 2.502 1 81.75 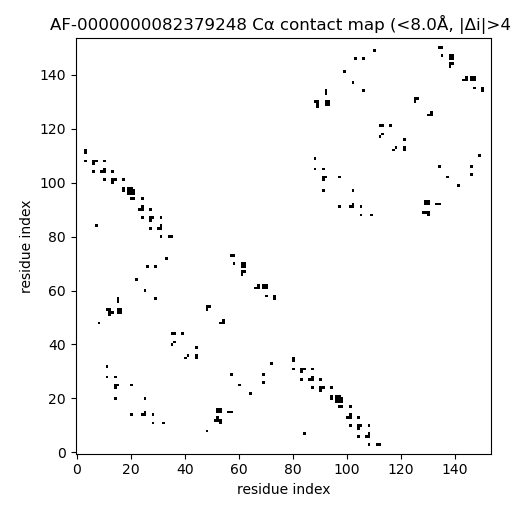19 LYS B N 1
ATOM 753 C CA . LYS B 1 19 ? 0.77 16.953 3.795 1 81.75 19 LYS B CA 1
ATOM 754 C C . LYS B 1 19 ? -0.307 16.719 4.848 1 81.75 19 LYS B C 1
ATOM 756 O O . LYS B 1 19 ? -0.034 16.781 6.047 1 81.75 19 LYS B O 1
ATOM 761 N N . ASN B 1 20 ? -1.43 16.391 4.445 1 83.56 20 ASN B N 1
ATOM 762 C CA . ASN B 1 20 ? -2.545 16.172 5.363 1 83.56 20 ASN B CA 1
ATOM 763 C C . ASN B 1 20 ? -2.811 14.688 5.594 1 83.56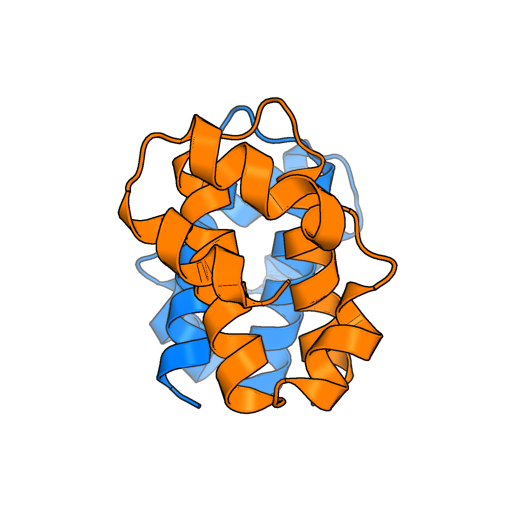 20 ASN B C 1
ATOM 765 O O . ASN B 1 20 ? -3.746 14.328 6.309 1 83.56 20 ASN B O 1
ATOM 769 N N . GLY B 1 21 ? -1.957 13.961 5.027 1 85.12 21 GLY B N 1
ATOM 770 C CA . GLY B 1 21 ? -2.154 12.531 5.148 1 85.12 21 GLY B CA 1
ATOM 771 C C . GLY B 1 21 ? -1.876 12 6.543 1 85.12 21 GLY B C 1
ATOM 772 O O . GLY B 1 21 ? -0.992 12.508 7.238 1 85.12 21 GLY B O 1
ATOM 773 N N . ASP B 1 22 ? -2.588 10.984 6.867 1 88 22 ASP B N 1
ATOM 774 C CA . ASP B 1 22 ? -2.395 10.305 8.141 1 88 22 ASP B CA 1
ATOM 775 C C . ASP B 1 22 ? -1.03 9.625 8.203 1 88 22 ASP B C 1
ATOM 777 O O . ASP B 1 22 ? -0.533 9.125 7.191 1 88 22 ASP B O 1
ATOM 781 N N . GLU B 1 23 ? -0.563 9.602 9.352 1 88.62 23 GLU B N 1
ATOM 782 C CA . GLU B 1 23 ? 0.714 8.938 9.594 1 88.62 23 GLU B CA 1
ATOM 783 C C . GLU B 1 23 ? 0.65 7.461 9.211 1 88.62 23 GLU B C 1
ATOM 785 O O . GLU B 1 23 ? 1.638 6.895 8.734 1 88.62 23 GLU B O 1
ATOM 790 N N . GLY B 1 24 ? -0.507 6.832 9.453 1 92.12 24 GLY B N 1
ATOM 791 C CA . GLY B 1 24 ? -0.698 5.438 9.094 1 92.12 24 GLY B CA 1
ATOM 792 C C . GLY B 1 24 ? -0.482 5.168 7.617 1 92.12 24 GLY B C 1
ATOM 793 O O . GLY B 1 24 ? 0.029 4.109 7.242 1 92.12 24 GLY B O 1
ATOM 794 N N . VAL B 1 25 ? -0.85 6.156 6.816 1 94.19 25 VAL B N 1
ATOM 795 C CA . VAL B 1 25 ? -0.683 6.027 5.371 1 94.19 25 VAL B CA 1
ATOM 796 C C . VAL B 1 25 ? 0.799 6.113 5.012 1 94.19 25 VAL B C 1
ATOM 798 O O . VAL B 1 25 ? 1.303 5.305 4.23 1 94.19 25 VAL B O 1
ATOM 801 N N . THR B 1 26 ? 1.557 7.043 5.605 1 92.38 26 THR B N 1
ATOM 802 C CA . THR B 1 26 ? 2.982 7.23 5.355 1 92.38 26 THR B CA 1
ATOM 803 C C . THR B 1 26 ? 3.775 6.008 5.805 1 92.38 26 THR B C 1
ATOM 805 O O . THR B 1 26 ? 4.68 5.555 5.102 1 92.38 26 THR B O 1
ATOM 808 N N . LYS B 1 27 ? 3.418 5.457 6.883 1 92.06 27 LYS B N 1
ATOM 809 C CA . LYS B 1 27 ? 4.09 4.27 7.406 1 92.06 27 LYS B CA 1
ATOM 810 C C . LYS B 1 27 ? 3.891 3.072 6.48 1 92.06 27 LYS B C 1
ATOM 812 O O . LYS B 1 27 ? 4.832 2.324 6.215 1 92.06 27 LYS B O 1
ATOM 817 N N . ALA B 1 28 ? 2.691 2.834 6.109 1 94.81 28 ALA B N 1
ATOM 818 C CA . ALA B 1 28 ? 2.389 1.751 5.176 1 94.81 28 ALA B CA 1
ATOM 819 C C . ALA B 1 28 ? 3.154 1.927 3.867 1 94.81 28 ALA B C 1
ATOM 821 O O . ALA B 1 28 ? 3.598 0.947 3.266 1 94.81 28 ALA B O 1
ATOM 822 N N . ALA B 1 29 ? 3.291 3.23 3.375 1 95.44 29 ALA B N 1
ATOM 823 C CA . ALA B 1 29 ? 4.016 3.525 2.143 1 95.44 29 ALA B CA 1
ATOM 824 C C . ALA B 1 29 ? 5.496 3.188 2.285 1 95.44 29 ALA B C 1
ATOM 826 O O . ALA B 1 29 ? 6.117 2.674 1.35 1 95.44 29 ALA B O 1
ATOM 827 N N . VAL B 1 30 ? 6.062 3.449 3.404 1 92.94 30 VAL B N 1
ATOM 828 C CA . VAL B 1 30 ? 7.469 3.176 3.674 1 92.94 30 VAL B CA 1
ATOM 829 C C . VAL B 1 30 ? 7.719 1.669 3.646 1 92.94 30 VAL B C 1
ATOM 831 O O . VAL B 1 30 ? 8.75 1.213 3.156 1 92.94 30 VAL B O 1
ATOM 834 N N . VAL B 1 31 ? 6.852 0.927 4.219 1 93.31 31 VAL B N 1
ATOM 835 C CA . VAL B 1 31 ? 6.961 -0.528 4.234 1 93.31 31 VAL B CA 1
ATOM 836 C C . VAL B 1 31 ? 6.957 -1.063 2.805 1 93.31 31 VAL B C 1
ATOM 838 O O . VAL B 1 31 ? 7.746 -1.948 2.465 1 93.31 31 VAL B O 1
ATOM 841 N N . VAL B 1 32 ? 6.125 -0.55 1.93 1 95 32 VAL B N 1
ATOM 842 C CA . VAL B 1 32 ? 6.051 -0.962 0.532 1 95 32 VAL B CA 1
ATOM 843 C C . VAL B 1 32 ? 7.344 -0.583 -0.187 1 95 32 VAL B C 1
ATOM 845 O O . VAL B 1 32 ? 7.848 -1.347 -1.015 1 95 32 VAL B O 1
ATOM 848 N N . MET B 1 33 ? 7.828 0.579 0.169 1 93.44 33 MET B N 1
ATOM 849 C CA . MET B 1 33 ? 9.086 1.026 -0.423 1 93.44 33 MET B CA 1
ATOM 850 C C . MET B 1 33 ? 10.219 0.066 -0.081 1 93.44 33 MET B C 1
ATOM 852 O O . MET B 1 33 ? 11.047 -0.253 -0.937 1 93.44 33 MET B O 1
ATOM 856 N N . ASP B 1 34 ? 10.242 -0.27 1.051 1 91.44 34 ASP B N 1
ATOM 857 C CA . ASP B 1 34 ? 11.242 -1.227 1.509 1 91.44 34 ASP B CA 1
ATOM 858 C C . ASP B 1 34 ? 11.141 -2.539 0.733 1 91.44 34 ASP B C 1
ATOM 860 O O . ASP B 1 34 ? 12.164 -3.131 0.372 1 91.44 34 ASP B O 1
ATOM 864 N N . ASP B 1 35 ? 9.93 -3.055 0.572 1 93 35 ASP B N 1
ATOM 865 C CA . ASP B 1 35 ? 9.719 -4.27 -0.205 1 93 35 ASP B CA 1
ATOM 866 C C . ASP B 1 35 ? 10.227 -4.105 -1.636 1 93 35 ASP B C 1
ATOM 868 O O . ASP B 1 35 ? 10.773 -5.047 -2.217 1 93 35 ASP B O 1
ATOM 872 N N . LEU B 1 36 ? 10.016 -2.918 -2.27 1 92.44 36 LEU B N 1
ATOM 873 C CA . LEU B 1 36 ? 10.453 -2.652 -3.637 1 92.44 36 LEU B CA 1
ATOM 874 C C . LEU B 1 36 ? 11.969 -2.674 -3.736 1 92.44 36 LEU B C 1
ATOM 876 O O . LEU B 1 36 ? 12.531 -3.195 -4.707 1 92.44 36 LEU B O 1
ATOM 880 N N . VAL B 1 37 ? 12.578 -2.109 -2.738 1 91.31 37 VAL B N 1
ATOM 881 C CA . VAL B 1 37 ? 14.039 -2.1 -2.721 1 91.31 37 VAL B CA 1
ATOM 882 C C . VAL B 1 37 ? 14.562 -3.529 -2.625 1 91.31 37 VAL B C 1
ATOM 884 O O . VAL B 1 37 ? 15.586 -3.865 -3.234 1 91.31 37 VAL B O 1
ATOM 887 N N . ASP B 1 38 ? 13.867 -4.34 -1.814 1 92.44 38 ASP B N 1
ATOM 888 C CA . ASP B 1 38 ? 14.25 -5.734 -1.627 1 92.44 38 ASP B CA 1
ATOM 889 C C . ASP B 1 38 ? 14.078 -6.531 -2.918 1 92.44 38 ASP B C 1
ATOM 891 O O . ASP B 1 38 ? 14.867 -7.441 -3.201 1 92.44 38 ASP B O 1
ATOM 895 N N . VAL B 1 39 ? 13.055 -6.25 -3.682 1 88.94 39 VAL B N 1
ATOM 896 C CA . VAL B 1 39 ? 12.719 -7.008 -4.887 1 88.94 39 VAL B CA 1
ATOM 897 C C . VAL B 1 39 ? 13.539 -6.488 -6.062 1 88.94 39 VAL B C 1
ATOM 899 O O . VAL B 1 39 ? 14.055 -7.277 -6.863 1 88.94 39 VAL B O 1
ATOM 902 N N . LEU B 1 40 ? 13.695 -5.23 -6.195 1 89.94 40 LEU B N 1
ATOM 903 C CA . LEU B 1 40 ? 14.32 -4.621 -7.359 1 89.94 40 LEU B CA 1
ATOM 904 C C . LEU B 1 40 ? 15.828 -4.5 -7.168 1 89.94 40 LEU B C 1
ATOM 906 O O . LEU B 1 40 ? 16.578 -4.477 -8.148 1 89.94 40 LEU B O 1
ATOM 910 N N . GLY B 1 41 ? 16.328 -4.441 -5.957 1 91.88 41 GLY B N 1
ATOM 911 C CA . GLY B 1 41 ? 17.719 -4.16 -5.672 1 91.88 41 GLY B CA 1
ATOM 912 C C . GLY B 1 41 ? 18.016 -2.68 -5.52 1 91.88 41 GLY B C 1
ATOM 913 O O . GLY B 1 41 ? 17.281 -1.841 -6.051 1 91.88 41 GLY B O 1
ATOM 914 N N . PRO B 1 42 ? 19.141 -2.41 -4.785 1 90.62 42 PRO B N 1
ATOM 915 C CA . PRO B 1 42 ? 19.469 -1.02 -4.469 1 90.62 42 PRO B CA 1
ATOM 916 C C . PRO B 1 42 ? 19.781 -0.188 -5.711 1 90.62 42 PRO B C 1
ATOM 918 O O . PRO B 1 42 ? 19.422 0.99 -5.773 1 90.62 42 PRO B O 1
ATOM 921 N N . ASN B 1 43 ? 20.438 -0.774 -6.688 1 91.88 43 ASN B N 1
ATOM 922 C CA . ASN B 1 43 ? 20.844 -0.027 -7.871 1 91.88 43 ASN B CA 1
ATOM 923 C C . ASN B 1 43 ? 19.656 0.405 -8.711 1 91.88 43 ASN B C 1
ATOM 925 O O . ASN B 1 43 ? 19.547 1.569 -9.094 1 91.88 43 ASN B O 1
ATOM 929 N N . ILE B 1 44 ? 18.719 -0.442 -8.945 1 91.44 44 ILE B N 1
ATOM 930 C CA . ILE B 1 44 ? 17.531 -0.153 -9.75 1 91.44 44 ILE B CA 1
ATOM 931 C C . ILE B 1 44 ? 16.625 0.806 -8.992 1 91.44 44 ILE B C 1
ATOM 933 O O . ILE B 1 44 ? 16.016 1.696 -9.586 1 91.44 44 ILE B O 1
ATOM 937 N N . SER B 1 45 ? 16.516 0.623 -7.672 1 91.12 45 SER B N 1
ATOM 938 C CA . SER B 1 45 ? 15.648 1.446 -6.844 1 91.12 45 SER B CA 1
ATOM 939 C C . SER B 1 45 ? 16.094 2.906 -6.852 1 91.12 45 SER B C 1
ATOM 941 O O . SER B 1 45 ? 15.258 3.814 -6.887 1 91.12 45 SER B O 1
ATOM 943 N N . ILE B 1 46 ? 17.359 3.057 -6.848 1 89.62 46 ILE B N 1
ATOM 944 C CA . ILE B 1 46 ? 17.891 4.414 -6.844 1 89.62 46 ILE B CA 1
ATOM 945 C C . ILE B 1 46 ? 17.5 5.121 -8.141 1 89.62 46 ILE B C 1
ATOM 947 O O . ILE B 1 46 ? 17.172 6.309 -8.133 1 89.62 46 ILE B O 1
ATOM 951 N N . MET B 1 47 ? 17.562 4.492 -9.203 1 92.25 47 MET B N 1
ATOM 952 C CA . MET B 1 47 ? 17.234 5.051 -10.508 1 92.25 47 MET B CA 1
ATOM 953 C C . MET B 1 47 ? 15.742 5.398 -10.586 1 92.25 47 MET B C 1
ATOM 955 O O . MET B 1 47 ? 15.375 6.41 -11.18 1 92.25 47 MET B O 1
ATOM 959 N N . LEU B 1 48 ? 14.945 4.637 -9.938 1 91.06 48 LEU B N 1
ATOM 960 C CA . LEU B 1 48 ? 13.5 4.816 -10.016 1 91.06 48 LEU B CA 1
ATOM 961 C C . LEU B 1 48 ? 13.031 5.875 -9.023 1 91.06 48 LEU B C 1
ATOM 963 O O . LEU B 1 48 ? 12.055 6.578 -9.273 1 91.06 48 LEU B O 1
ATOM 967 N N . PHE B 1 49 ? 13.797 6.02 -7.977 1 90.75 49 PHE B N 1
ATOM 968 C CA . PHE B 1 49 ? 13.367 6.883 -6.887 1 90.75 49 PHE B CA 1
ATOM 969 C C . PHE B 1 49 ? 13.914 8.289 -7.055 1 90.75 49 PHE B C 1
ATOM 971 O O . PHE B 1 49 ? 13.391 9.242 -6.48 1 90.75 49 PHE B O 1
ATOM 978 N N . LYS B 1 50 ? 14.977 8.367 -7.773 1 88.88 50 LYS B N 1
ATOM 979 C CA . LYS B 1 50 ? 15.781 9.586 -7.789 1 88.88 50 LYS B CA 1
ATOM 980 C C . LYS B 1 50 ? 14.922 10.812 -8.102 1 88.88 50 LYS B C 1
ATOM 982 O O . LYS B 1 50 ? 15.141 11.891 -7.551 1 88.88 50 LYS B O 1
ATOM 987 N N . ASP B 1 51 ? 13.867 10.719 -8.906 1 89.69 51 ASP B N 1
ATOM 988 C CA . ASP B 1 51 ? 13.07 11.867 -9.312 1 89.69 51 ASP B CA 1
ATOM 989 C C . ASP B 1 51 ? 11.758 11.938 -8.531 1 89.69 51 ASP B C 1
ATOM 991 O O . ASP B 1 51 ? 10.938 12.828 -8.758 1 89.69 51 ASP B O 1
ATOM 995 N N . ARG B 1 52 ? 11.625 11.188 -7.535 1 89.62 52 ARG B N 1
ATOM 996 C CA . ARG B 1 52 ? 10.383 11.133 -6.773 1 89.62 52 ARG B CA 1
ATOM 997 C C . ARG B 1 52 ? 10.492 11.945 -5.488 1 89.62 52 ARG B C 1
ATOM 999 O O . ARG B 1 52 ? 11.578 12.07 -4.914 1 89.62 52 ARG B O 1
ATOM 1006 N N . THR B 1 53 ? 9.359 12.5 -5.09 1 87.62 53 THR B N 1
ATOM 1007 C CA . THR B 1 53 ? 9.297 13.359 -3.91 1 87.62 53 THR B CA 1
ATOM 1008 C C . THR B 1 53 ? 9.734 12.594 -2.664 1 87.62 53 THR B C 1
ATOM 1010 O O . THR B 1 53 ? 10.383 13.156 -1.782 1 87.62 53 THR B O 1
ATOM 1013 N N . PHE B 1 54 ? 9.375 11.391 -2.58 1 87.25 54 PHE B N 1
ATOM 1014 C CA . PHE B 1 54 ? 9.648 10.648 -1.357 1 87.25 54 PHE B CA 1
ATOM 1015 C C . PHE B 1 54 ? 11.141 10.438 -1.172 1 87.25 54 PHE B C 1
ATOM 1017 O O . PHE B 1 54 ? 11.609 10.188 -0.056 1 87.25 54 PHE B O 1
ATOM 1024 N N . HIS B 1 55 ? 11.891 10.391 -2.199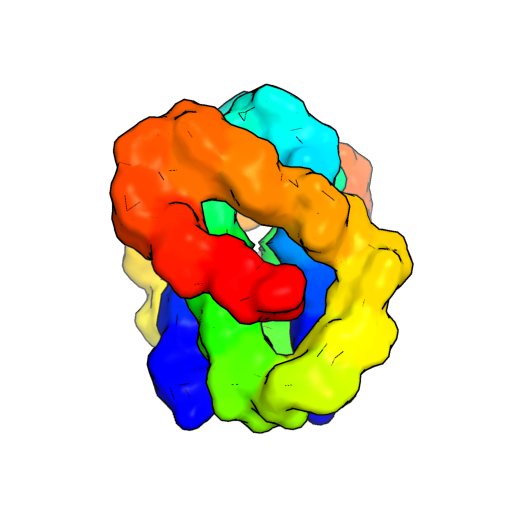 1 83.81 55 HIS B N 1
ATOM 1025 C CA . HIS B 1 55 ? 13.336 10.227 -2.121 1 83.81 55 HIS B CA 1
ATOM 1026 C C . HIS B 1 55 ? 13.969 11.281 -1.221 1 83.81 55 HIS B C 1
ATOM 1028 O O . HIS B 1 55 ? 14.922 10.992 -0.496 1 83.81 55 HIS B O 1
ATOM 1034 N N . THR B 1 56 ? 13.383 12.438 -1.236 1 82.12 56 THR B N 1
ATOM 1035 C CA . THR B 1 56 ? 13.93 13.547 -0.468 1 82.12 56 THR B CA 1
ATOM 1036 C C . THR B 1 56 ? 13.211 13.688 0.874 1 82.12 56 THR B C 1
ATOM 1038 O O . THR B 1 56 ? 13.789 14.188 1.842 1 82.12 56 THR B O 1
ATOM 1041 N N . GLU B 1 57 ? 12.133 13.18 0.944 1 79.94 57 GLU B N 1
ATOM 1042 C CA . GLU B 1 57 ? 11.289 13.5 2.088 1 79.94 57 GLU B CA 1
ATOM 1043 C C . GLU B 1 57 ? 11.258 12.352 3.092 1 79.94 57 GLU B C 1
ATOM 1045 O O . GLU B 1 57 ? 10.914 12.547 4.258 1 79.94 57 GLU B O 1
ATOM 1050 N N . ILE B 1 58 ? 11.602 11.258 2.824 1 77.12 58 ILE B N 1
ATOM 1051 C CA . ILE B 1 58 ? 11.445 10.047 3.617 1 77.12 58 ILE B CA 1
ATOM 1052 C C . ILE B 1 58 ? 12.102 10.234 4.984 1 77.12 58 ILE B C 1
ATOM 1054 O O . ILE B 1 58 ? 11.547 9.828 6.008 1 77.12 58 ILE B O 1
ATOM 1058 N N . LEU B 1 59 ? 13.141 10.758 4.934 1 68.75 59 LEU B N 1
ATOM 1059 C CA . LEU B 1 59 ? 13.867 10.953 6.184 1 68.75 59 LEU B CA 1
ATOM 1060 C C . LEU B 1 59 ? 13.133 11.938 7.086 1 68.75 59 LEU B C 1
ATOM 1062 O O . LEU B 1 59 ? 13.062 11.742 8.305 1 68.75 59 LEU B O 1
ATOM 1066 N N . GLY B 1 60 ? 12.773 12.789 6.453 1 70.81 60 GLY B N 1
ATOM 1067 C CA . GLY B 1 60 ? 12.031 13.773 7.227 1 70.81 60 GLY B CA 1
ATOM 1068 C C . GLY B 1 60 ? 10.766 13.219 7.844 1 70.81 60 GLY B C 1
ATOM 1069 O O . GLY B 1 60 ? 10.469 13.484 9.008 1 70.81 60 GLY B O 1
ATOM 1070 N N . GLU B 1 61 ? 10.109 12.539 7.094 1 67.44 61 GLU B N 1
ATOM 1071 C CA . GLU B 1 6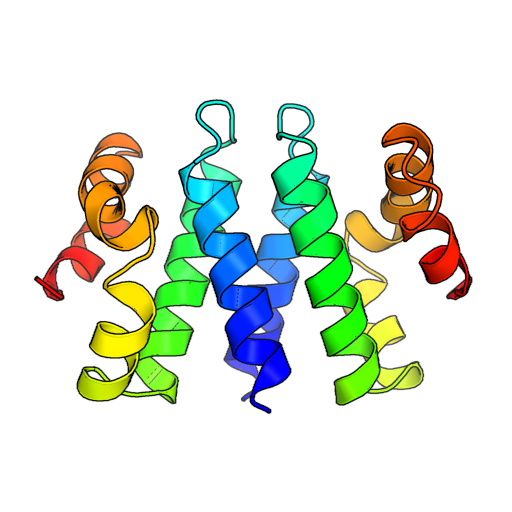1 ? 8.859 11.953 7.574 1 67.44 61 GLU B CA 1
ATOM 1072 C C . GLU B 1 61 ? 9.117 10.891 8.633 1 67.44 61 GLU B C 1
ATOM 1074 O O . GLU B 1 61 ? 8.344 10.766 9.594 1 67.44 61 GLU B O 1
ATOM 1079 N N . CYS B 1 62 ? 10 10.109 8.336 1 62.28 62 CYS B N 1
ATOM 1080 C CA . CYS B 1 62 ? 10.391 9.117 9.328 1 62.28 62 CYS B CA 1
ATOM 1081 C C . CYS B 1 62 ? 10.742 9.773 10.656 1 62.28 62 CYS B C 1
ATOM 1083 O O . CYS B 1 62 ? 10.43 9.242 11.719 1 62.28 62 CYS B O 1
ATOM 1085 N N . PHE B 1 63 ? 11.242 10.828 10.5 1 61.12 63 PHE B N 1
ATOM 1086 C CA . PHE B 1 63 ? 11.609 11.586 11.695 1 61.12 63 PHE B CA 1
ATOM 1087 C C . PHE B 1 63 ? 10.375 12.188 12.352 1 61.12 63 PHE B C 1
ATOM 1089 O O . PHE B 1 63 ? 10.289 12.258 13.578 1 61.12 63 PHE B O 1
ATOM 1096 N N . ARG B 1 64 ? 9.695 12.531 11.555 1 62.88 64 ARG B N 1
ATOM 1097 C CA . ARG B 1 64 ? 8.5 13.18 12.078 1 62.88 64 ARG B CA 1
ATOM 1098 C C . ARG B 1 64 ? 7.562 12.156 12.719 1 62.88 64 ARG B C 1
ATOM 1100 O O . ARG B 1 64 ? 6.801 12.492 13.625 1 62.88 64 ARG B O 1
ATOM 1107 N N . SER B 1 65 ? 7.375 11.109 12.133 1 60.59 65 SER B N 1
ATOM 1108 C CA . SER B 1 65 ? 6.465 10.094 12.648 1 60.59 65 SER B CA 1
ATOM 1109 C C . SER B 1 65 ? 6.91 9.602 14.023 1 60.59 65 SER B C 1
ATOM 1111 O O . SER B 1 65 ? 6.117 9.023 14.773 1 60.59 65 SER B O 1
ATOM 1113 N N . GLY B 1 66 ? 8 10.062 14.383 1 57.59 66 GLY B N 1
ATOM 1114 C CA . GLY B 1 66 ? 8.484 9.594 15.68 1 57.59 66 GLY B CA 1
ATOM 1115 C C . GLY B 1 66 ? 8.727 8.102 15.719 1 57.59 66 GLY B C 1
ATOM 1116 O O . GLY B 1 66 ? 8.945 7.527 16.797 1 57.59 66 GLY B O 1
ATOM 1117 N N . ASP B 1 67 ? 8.344 7.52 14.797 1 50.59 67 ASP B N 1
ATOM 1118 C CA . ASP B 1 67 ? 8.477 6.066 14.82 1 50.59 67 ASP B CA 1
ATOM 1119 C C . ASP B 1 67 ? 9.922 5.648 14.539 1 50.59 67 ASP B C 1
ATOM 1121 O O . ASP B 1 67 ? 10.516 6.062 13.539 1 50.59 67 ASP B O 1
ATOM 1125 N N . ALA B 1 68 ? 10.672 5.367 15.469 1 47.78 68 ALA B N 1
ATOM 1126 C CA . ALA B 1 68 ? 12.031 4.84 15.5 1 47.78 68 ALA B CA 1
ATOM 1127 C C . ALA B 1 68 ? 12.234 3.785 14.414 1 47.78 68 ALA B C 1
ATOM 1129 O O . ALA B 1 68 ? 13.359 3.539 13.977 1 47.78 68 ALA B O 1
ATOM 1130 N N . GLN B 1 69 ? 11.305 3.098 14.055 1 46.44 69 GLN B N 1
ATOM 1131 C CA . GLN B 1 69 ? 11.453 2 13.102 1 46.44 69 GLN B CA 1
ATOM 1132 C C . GLN B 1 69 ? 11.695 2.523 11.688 1 46.44 69 GLN B C 1
ATOM 1134 O O . GLN B 1 69 ? 12.422 1.907 10.906 1 46.44 69 GLN B O 1
ATOM 1139 N N . LEU B 1 70 ? 11.133 3.488 11.328 1 46.12 70 LEU B N 1
ATOM 1140 C CA . LEU B 1 70 ? 11.344 4.086 10.008 1 46.12 70 LEU B CA 1
ATOM 1141 C C . LEU B 1 70 ? 12.758 4.637 9.891 1 46.12 70 LEU B C 1
ATOM 1143 O O . LEU B 1 70 ? 13.281 4.789 8.781 1 46.12 70 LEU B O 1
ATOM 1147 N N . LYS B 1 71 ? 13.32 4.918 10.891 1 42.81 71 LYS B N 1
ATOM 1148 C CA . LYS B 1 71 ? 14.688 5.43 10.898 1 42.81 71 LYS B CA 1
ATOM 1149 C C . LYS B 1 71 ? 15.648 4.438 10.242 1 42.81 71 LYS B C 1
ATOM 1151 O O . LYS B 1 71 ? 16.734 4.82 9.789 1 42.81 71 LYS B O 1
ATOM 1156 N N . GLU B 1 72 ? 15.297 3.309 10.352 1 39.5 72 GLU B N 1
ATOM 1157 C CA . GLU B 1 72 ? 16.234 2.311 9.844 1 39.5 72 GLU B CA 1
ATOM 1158 C C . GLU B 1 72 ? 16.312 2.354 8.32 1 39.5 72 GLU B C 1
ATOM 1160 O O . GLU B 1 72 ? 17.219 1.751 7.727 1 39.5 72 GLU B O 1
ATOM 1165 N N . THR B 1 73 ? 15.266 2.811 7.75 1 38.66 73 THR B N 1
ATOM 1166 C CA . THR B 1 73 ? 15.297 2.816 6.293 1 38.66 73 THR B CA 1
ATOM 1167 C C . THR B 1 73 ? 16.234 3.914 5.781 1 38.66 73 THR B C 1
ATOM 1169 O O . THR B 1 73 ? 16.422 4.051 4.57 1 38.66 73 THR B O 1
ATOM 1172 N N . ALA B 1 74 ? 16.594 4.883 6.602 1 37.81 74 ALA B N 1
ATOM 1173 C CA . ALA B 1 74 ? 17.438 6 6.191 1 37.81 74 ALA B CA 1
ATOM 1174 C C . ALA B 1 74 ? 18.75 5.496 5.59 1 37.81 74 ALA B C 1
ATOM 1176 O O . ALA B 1 74 ? 19.609 6.293 5.195 1 37.81 74 ALA B O 1
ATOM 1177 N N . THR B 1 75 ? 18.891 4.242 5.648 1 37.53 75 THR B N 1
ATOM 1178 C CA . THR B 1 75 ? 20.281 3.951 5.289 1 37.53 75 THR B CA 1
ATOM 1179 C C . THR B 1 75 ? 20.469 4.062 3.779 1 37.53 75 THR B C 1
ATOM 1181 O O . THR B 1 75 ? 21.531 3.695 3.258 1 37.53 75 THR B O 1
ATOM 1184 N N . TRP B 1 76 ? 19.422 4.215 3.182 1 32.88 76 TRP B N 1
ATOM 1185 C CA . TRP B 1 76 ? 19.766 4.18 1.766 1 32.88 76 TRP B CA 1
ATOM 1186 C C . TRP B 1 76 ? 20.5 5.449 1.356 1 32.88 76 TRP B C 1
ATOM 1188 O O . TRP B 1 76 ? 20.891 5.609 0.193 1 32.88 76 TRP B O 1
ATOM 1198 N N . THR B 1 77 ? 20.531 6.473 2.09 1 30.05 77 THR B N 1
ATOM 1199 C CA . THR B 1 77 ? 21.422 7.516 1.607 1 30.05 77 THR B CA 1
ATOM 1200 C C . THR B 1 77 ? 22.875 7.184 1.954 1 30.05 77 THR B C 1
ATOM 1202 O O . THR B 1 77 ? 23.141 6.543 2.971 1 30.05 77 THR B O 1
#

Organism: Colocasia esculenta (NCBI:txid4460)

pLDDT: mean 79.95, std 19.15, range [30.05, 97.06]

Radius of gyration: 15.06 Å; Cα contacts (8 Å, |Δi|>4): 133; chains: 2; bounding box: 41×32×31 Å

Nearest PDB structures (foldseek):
  8q0q-assembly1_J  TM=3.952E-01  e=7.783E+00  Bos taurus

Secondary structure (DSSP, 8-state):
-HHHHHHHHHHHHHHHH-TT--HHHHHHHHHHHHHHHHHH-HHHHHHHHTTSHHHHHHHHHHHHS--TTGGGGGGG-/-HHHHHHHHHHHHHHHH-TT--HHHHHHHHHHHHHHHHHH-HHHHHHHHTTSHHHHHHHHHHHHTT-TTGGGGGGG-

InterPro domains:
  IPR011989 Armadillo-like helical [G3DSA:1.25.10.10] (1-77)

Solvent-accessible surface area (backbone atoms only — not comparable to full-atom values): 8516 Å² total; per-residue (Å²): 114,64,67,53,55,54,38,49,51,50,29,42,27,43,46,61,65,37,84,62,41,52,66,69,36,52,53,33,39,51,52,39,50,50,46,46,33,70,70,60,30,68,72,55,38,49,69,68,34,68,86,37,60,35,69,75,39,46,59,54,47,28,59,63,66,64,43,71,71,51,53,64,64,52,60,76,107,116,63,68,54,55,55,41,49,49,48,29,43,29,40,46,61,66,36,83,63,42,51,66,68,36,53,52,34,39,51,54,39,49,51,47,47,35,70,73,61,30,69,72,55,38,49,70,69,32,69,85,35,61,37,68,73,39,47,60,56,46,27,57,64,68,63,42,70,71,50,54,65,64,54,63,76,109

Foldseek 3Di:
DVVVVLVLLVLLLVQQVPPPDDLVSNVVSLVVLVVCCVVVPLVVSCVSCVPGPCVVCQCVSCVVVVPPVSNVVVPSD/DVVVVLVLLVLLLVQQVDPPDDLVSNVVSLVVLVVCCVVVPLVVSCVSCVPGPCVPCQCVSCVVSVPPVSNVVVPSD

Sequence (154 aa):
MMPYVVHVLQLIDVVFKDKNGDEGVTKAAVVVMDDLVDVLGPNISIMLFKDRTFHTEILGECFRSGDAQLKETATWTMMPYVVHVLQLIDVVFKDKNGDEGVTKAAVVVMDDLVDVLGPNISIMLFKDRTFHTEILGECFRSGDAQLKETATWT